Protein AF-A0A2N7QB03-F1 (afdb_monomer)

pLDDT: mean 83.7, std 11.98, range [44.69, 94.94]

Organism: NCBI:txid1295609

Sequence (68 aa):
LIRMMIGPDHKVLLPLSLCGGGAFMIAADTLSRTITNFDIPVGIITALTGAPFFIYLMKKGGESAWGK

Secondary structure (DSSP, 8-state):
-HHHHH-S-HHHHHHHHHHHHHHHHHHHHHHHHHS-SS---HHHHHHHHHHHHHHHHHHHHHHHHS--

Mean predicted aligned error: 7.11 Å

Solvent-accessible surface area (backbone atoms only — not comparable to full-atom values): 4001 Å² total; per-residue (Å²): 107,64,54,80,75,76,40,89,52,60,85,61,40,50,62,51,48,50,54,54,50,49,54,51,50,53,51,37,45,52,48,27,63,64,80,44,99,54,88,49,61,42,65,56,58,50,46,68,56,43,49,63,51,49,52,52,47,47,62,64,47,46,66,72,68,71,72,118

InterPro domains:
  IPR000522 ABC transporter, permease protein, BtuC-like [PF01032] (1-60)
  IPR000522 ABC transporter, permease protein, BtuC-like [PTHR30472] (2-61)
  IPR037294 ABC transporter, BtuC-like [G3DSA:1.10.3470.10] (1-64)
  IPR037294 ABC transporter, BtuC-like [SSF81345] (1-60)

Foldseek 3Di:
DLCVVPHDPCVVSVVVCCVVVVVVLVVLCVCQVPVDPDRDPSVVSCCVVVVVVVVVVCVVVVVVPVPD

Structure (mmCIF, N/CA/C/O backbone):
data_AF-A0A2N7QB03-F1
#
_entry.id   AF-A0A2N7QB03-F1
#
loop_
_atom_site.group_PDB
_atom_site.id
_atom_site.type_symbol
_atom_site.label_atom_id
_atom_site.label_alt_id
_atom_site.label_comp_id
_atom_site.label_asym_id
_atom_site.label_entity_id
_atom_site.label_seq_id
_atom_site.pdbx_PDB_ins_code
_atom_site.Cartn_x
_atom_site.Cartn_y
_atom_site.Cartn_z
_atom_site.occupancy
_atom_site.B_iso_or_equiv
_atom_site.auth_seq_id
_atom_site.auth_comp_id
_atom_site.auth_asym_id
_atom_site.auth_atom_id
_atom_site.pdbx_PDB_model_num
ATOM 1 N N . LEU A 1 1 ? -5.820 1.027 7.473 1.00 69.12 1 LEU A N 1
ATOM 2 C CA . LEU A 1 1 ? -6.703 2.115 6.983 1.00 69.12 1 LEU A CA 1
ATOM 3 C C . LEU A 1 1 ? -8.173 1.792 7.173 1.00 69.12 1 LEU A C 1
ATOM 5 O O . LEU A 1 1 ? -8.830 2.506 7.910 1.00 69.12 1 LEU A O 1
ATOM 9 N N . ILE A 1 2 ? -8.662 0.692 6.604 1.00 74.88 2 ILE A N 1
ATOM 10 C CA . ILE A 1 2 ? -10.078 0.293 6.669 1.00 74.88 2 ILE A CA 1
ATOM 11 C C . ILE A 1 2 ? -10.603 0.211 8.112 1.00 74.88 2 ILE A C 1
ATOM 13 O O . ILE A 1 2 ? -11.643 0.780 8.416 1.00 74.88 2 ILE A O 1
ATOM 17 N N . ARG A 1 3 ? -9.813 -0.345 9.040 1.00 77.88 3 ARG A N 1
ATOM 18 C CA . ARG A 1 3 ? -10.135 -0.346 10.482 1.00 77.88 3 ARG A CA 1
ATOM 19 C C . ARG A 1 3 ? -10.286 1.050 11.083 1.00 77.88 3 ARG A C 1
ATOM 21 O O . ARG A 1 3 ? -11.111 1.262 11.957 1.00 77.88 3 ARG A O 1
ATOM 28 N N . MET A 1 4 ? -9.473 1.995 10.623 1.00 75.19 4 MET A N 1
ATOM 29 C CA . MET A 1 4 ? -9.498 3.375 11.099 1.00 75.19 4 MET A CA 1
ATOM 30 C C . MET A 1 4 ? -10.664 4.173 10.496 1.00 75.19 4 MET A C 1
ATOM 32 O O . MET A 1 4 ? -11.065 5.169 11.079 1.00 75.19 4 MET A O 1
ATOM 36 N N . MET A 1 5 ? -11.197 3.738 9.348 1.00 76.19 5 MET A N 1
ATOM 37 C CA . MET A 1 5 ? -12.322 4.382 8.661 1.00 76.19 5 MET A CA 1
ATOM 38 C C . MET A 1 5 ? -13.687 3.825 9.083 1.00 76.19 5 MET A C 1
ATOM 40 O O . MET A 1 5 ? -14.650 4.576 9.128 1.00 76.19 5 MET A O 1
ATOM 44 N N . ILE A 1 6 ? -13.784 2.521 9.364 1.00 75.44 6 ILE A N 1
ATOM 45 C CA . ILE A 1 6 ? -15.068 1.811 9.552 1.00 75.44 6 ILE A CA 1
ATOM 46 C C . ILE A 1 6 ? -15.248 1.293 10.984 1.00 75.44 6 ILE A C 1
ATOM 48 O O . ILE A 1 6 ? -16.349 0.932 11.387 1.00 75.44 6 ILE A O 1
ATOM 52 N N . GLY A 1 7 ? -14.184 1.302 11.786 1.00 77.62 7 GLY A N 1
ATOM 53 C CA . GLY A 1 7 ? -14.208 0.803 13.153 1.00 77.62 7 GLY A CA 1
ATOM 54 C C . GLY A 1 7 ? -13.794 -0.671 13.269 1.00 77.62 7 GLY A C 1
ATOM 55 O O . GLY A 1 7 ? -13.305 -1.278 12.312 1.00 77.62 7 GLY A O 1
ATOM 56 N N . PRO A 1 8 ? -13.907 -1.249 14.477 1.00 81.25 8 PRO A N 1
ATOM 57 C CA . PRO A 1 8 ? -13.360 -2.563 14.811 1.00 81.25 8 PRO A CA 1
ATOM 58 C C . PRO A 1 8 ? -14.263 -3.741 14.413 1.00 81.25 8 PRO A C 1
ATOM 60 O O . PRO A 1 8 ? -13.945 -4.874 14.762 1.00 81.25 8 PRO A O 1
ATOM 63 N N . ASP A 1 9 ? -15.374 -3.514 13.716 1.00 86.81 9 ASP A N 1
ATOM 64 C CA . ASP A 1 9 ? -16.363 -4.555 13.435 1.00 86.81 9 ASP A CA 1
ATOM 65 C C . ASP A 1 9 ? -15.871 -5.545 12.364 1.00 86.81 9 ASP A C 1
ATOM 67 O O . ASP A 1 9 ? -15.786 -5.228 11.174 1.00 86.81 9 ASP A O 1
ATOM 71 N N . HIS A 1 10 ? -15.504 -6.764 12.777 1.00 84.56 10 HIS A N 1
ATOM 72 C CA . HIS A 1 10 ? -14.753 -7.697 11.925 1.00 84.56 10 HIS A CA 1
ATOM 73 C C . HIS A 1 10 ? -15.564 -8.213 10.730 1.00 84.56 10 HIS A C 1
ATOM 75 O O . HIS A 1 10 ? -14.984 -8.517 9.687 1.00 84.56 10 HIS A O 1
ATOM 81 N N . LYS A 1 11 ? -16.899 -8.261 10.845 1.00 87.31 11 LYS A N 1
ATOM 82 C CA . LYS A 1 11 ? -17.792 -8.719 9.766 1.00 87.31 11 LYS A CA 1
ATOM 83 C C . LYS A 1 11 ? -17.732 -7.826 8.529 1.00 87.31 11 LYS A C 1
ATOM 85 O O . LYS A 1 11 ? -17.846 -8.326 7.418 1.00 87.31 11 LYS A O 1
ATOM 90 N N . VAL A 1 12 ? -17.535 -6.524 8.725 1.00 85.62 12 VAL A N 1
ATOM 91 C CA . VAL A 1 12 ? -17.407 -5.544 7.636 1.00 85.62 12 VAL A CA 1
ATOM 92 C C . VAL A 1 12 ? -15.935 -5.308 7.304 1.00 85.62 12 VAL A C 1
ATOM 94 O O . VAL A 1 12 ? -15.567 -5.159 6.139 1.00 85.62 12 VAL A O 1
ATOM 97 N N . LEU A 1 13 ? -15.067 -5.345 8.318 1.00 87.25 13 LEU A N 1
ATOM 98 C CA . LEU A 1 13 ? -13.631 -5.142 8.165 1.00 87.25 13 LEU A CA 1
ATOM 99 C C . LEU A 1 13 ? -12.980 -6.177 7.243 1.00 87.25 13 LEU A C 1
ATOM 101 O O . LEU A 1 13 ? -12.175 -5.799 6.394 1.00 87.25 13 LEU A O 1
ATOM 105 N N . LEU A 1 14 ? -13.293 -7.462 7.424 1.00 89.75 14 LEU A N 1
ATOM 106 C CA . LEU A 1 14 ? -12.684 -8.557 6.669 1.00 89.75 14 LEU A CA 1
ATOM 107 C C . LEU A 1 14 ? -12.955 -8.473 5.160 1.00 89.75 14 LEU A C 1
ATOM 109 O O . LEU A 1 14 ? -11.973 -8.405 4.418 1.00 89.75 14 LEU A O 1
ATOM 113 N N . PRO A 1 15 ? -14.215 -8.426 4.675 1.00 88.88 15 PRO A N 1
ATOM 114 C CA . PRO A 1 15 ? -14.478 -8.372 3.238 1.00 88.88 15 PRO A CA 1
ATOM 115 C C . PRO A 1 15 ? -13.895 -7.109 2.609 1.00 88.88 15 PRO A C 1
ATOM 117 O O . PRO A 1 15 ? -13.307 -7.171 1.532 1.00 88.88 15 PRO A O 1
ATOM 120 N N . LEU A 1 16 ? -13.966 -5.970 3.301 1.00 89.25 16 LEU A N 1
ATOM 121 C CA . LEU A 1 16 ? -13.429 -4.733 2.755 1.00 89.25 16 LEU A CA 1
ATOM 122 C C . LEU A 1 16 ? -11.896 -4.729 2.725 1.00 89.25 16 LEU A C 1
ATOM 124 O O . LEU A 1 16 ? -11.306 -4.229 1.771 1.00 89.25 16 LEU A O 1
ATOM 128 N N . SER A 1 17 ? -11.244 -5.301 3.743 1.00 88.62 17 SER A N 1
ATOM 129 C CA . SER A 1 17 ? -9.780 -5.428 3.782 1.00 88.62 17 SER A CA 1
ATOM 130 C C . SER A 1 17 ? -9.267 -6.402 2.731 1.00 88.62 17 SER A C 1
ATOM 132 O O . SER A 1 17 ? -8.229 -6.138 2.132 1.00 88.62 17 SER A O 1
ATOM 134 N N . LEU A 1 18 ? -10.018 -7.471 2.460 1.00 92.12 18 LEU A N 1
ATOM 135 C CA . LEU A 1 18 ? -9.766 -8.375 1.340 1.00 92.12 18 LEU A CA 1
ATOM 136 C C . LEU A 1 18 ? -9.857 -7.643 0.001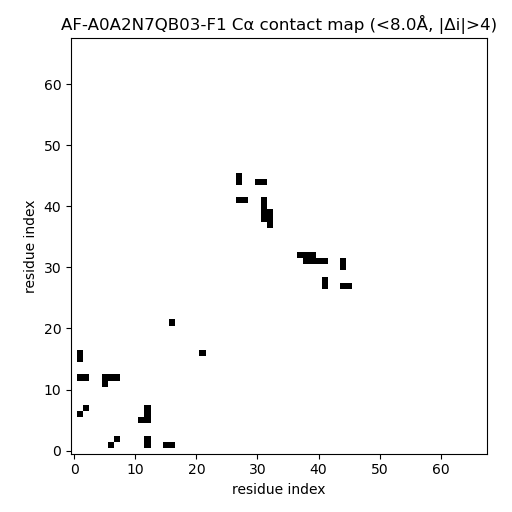 1.00 92.12 18 LEU A C 1
ATOM 138 O O . LEU A 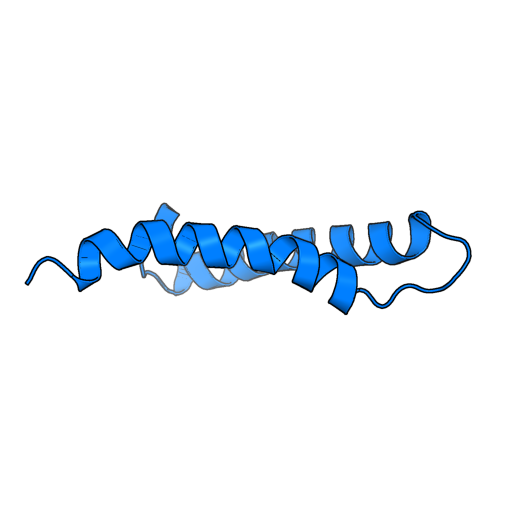1 18 ? -8.911 -7.703 -0.778 1.00 92.12 18 LEU A O 1
ATOM 142 N N . CYS A 1 19 ? -10.943 -6.908 -0.249 1.00 94.06 19 CYS A N 1
ATOM 143 C CA . CYS A 1 19 ? -11.113 -6.171 -1.502 1.00 94.06 19 CYS A CA 1
ATOM 144 C C . CYS A 1 19 ? -10.056 -5.071 -1.676 1.00 94.06 19 CYS A C 1
ATOM 146 O O . CYS A 1 19 ? -9.423 -4.981 -2.725 1.00 94.06 19 CYS A O 1
ATOM 148 N N . GLY A 1 20 ? -9.831 -4.252 -0.646 1.00 90.56 20 GLY A N 1
ATOM 149 C CA . GLY A 1 20 ? -8.866 -3.155 -0.701 1.00 90.56 20 GLY A CA 1
ATOM 150 C C . GLY A 1 20 ? -7.420 -3.642 -0.800 1.00 90.56 20 GLY A C 1
ATOM 151 O O . GLY A 1 20 ? -6.658 -3.148 -1.629 1.00 90.56 20 GLY A O 1
ATOM 152 N N . GLY A 1 21 ? -7.044 -4.636 0.010 1.00 90.88 21 GLY A N 1
ATOM 153 C CA . GLY A 1 21 ? -5.715 -5.246 -0.036 1.00 90.88 21 GLY A CA 1
ATOM 154 C C . GLY A 1 21 ? -5.471 -6.019 -1.332 1.00 90.88 21 GLY A C 1
ATOM 155 O O . GLY A 1 21 ? -4.400 -5.897 -1.920 1.00 90.88 21 GLY A O 1
ATOM 156 N N . GLY A 1 22 ? -6.473 -6.755 -1.818 1.00 93.50 22 GLY A N 1
ATOM 157 C CA . GLY A 1 22 ? -6.405 -7.489 -3.081 1.00 93.50 22 GLY A CA 1
ATOM 158 C C . GLY A 1 22 ? -6.233 -6.567 -4.287 1.00 93.50 22 GLY A C 1
ATOM 159 O O . GLY A 1 22 ? -5.337 -6.788 -5.099 1.00 93.50 22 GLY A O 1
ATOM 160 N N . ALA A 1 23 ? -7.016 -5.487 -4.368 1.00 94.25 23 ALA A N 1
ATOM 161 C CA . ALA A 1 23 ? -6.873 -4.489 -5.429 1.00 94.25 23 ALA A CA 1
ATOM 162 C C . ALA A 1 23 ? -5.485 -3.825 -5.412 1.00 94.25 23 ALA A C 1
ATOM 164 O O . ALA A 1 23 ? -4.852 -3.682 -6.459 1.00 94.25 23 ALA A O 1
ATOM 165 N N . PHE A 1 24 ? -4.979 -3.475 -4.224 1.00 93.25 24 PHE A N 1
ATOM 166 C CA . PHE A 1 24 ? -3.624 -2.947 -4.065 1.00 93.25 24 PHE A CA 1
ATOM 167 C C . PHE A 1 24 ? -2.554 -3.942 -4.536 1.00 93.25 24 PHE A C 1
ATOM 169 O O . PHE A 1 24 ? -1.626 -3.549 -5.240 1.00 93.25 24 PHE A O 1
ATOM 176 N N . MET A 1 25 ? -2.687 -5.225 -4.189 1.00 94.12 25 MET A N 1
ATOM 177 C CA . MET A 1 25 ? -1.699 -6.239 -4.555 1.00 94.12 25 MET A CA 1
ATOM 178 C C . MET A 1 25 ? -1.652 -6.485 -6.068 1.00 94.12 25 MET A C 1
ATOM 180 O O . MET A 1 25 ? -0.565 -6.591 -6.630 1.00 94.12 25 MET A O 1
ATOM 184 N N . ILE A 1 26 ? -2.809 -6.503 -6.741 1.00 94.94 26 ILE A N 1
ATOM 185 C CA . ILE A 1 26 ? -2.885 -6.607 -8.209 1.00 94.94 26 ILE A CA 1
ATOM 186 C C . ILE A 1 26 ? -2.199 -5.405 -8.867 1.00 94.94 26 ILE A C 1
ATOM 188 O O . ILE A 1 26 ? -1.414 -5.575 -9.801 1.00 94.94 26 ILE A O 1
ATOM 192 N N . ALA A 1 27 ? -2.452 -4.191 -8.367 1.00 93.25 27 ALA A N 1
ATOM 193 C CA . ALA A 1 27 ? -1.795 -2.990 -8.873 1.00 93.25 27 ALA A CA 1
ATOM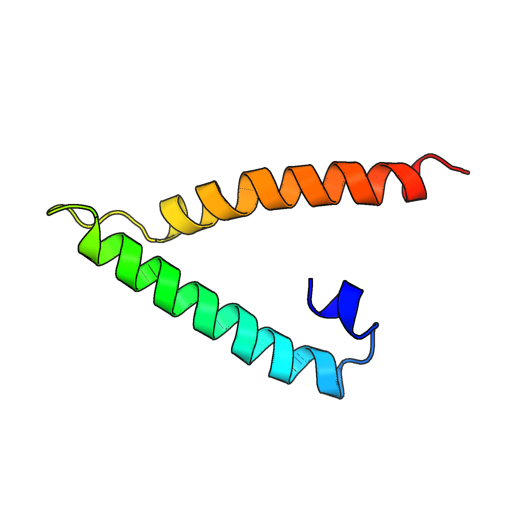 194 C C . ALA A 1 27 ? -0.272 -3.044 -8.661 1.00 93.25 27 ALA A C 1
ATOM 196 O O . ALA A 1 27 ? 0.485 -2.736 -9.580 1.00 93.25 27 ALA A O 1
ATOM 197 N N . ALA A 1 28 ? 0.182 -3.484 -7.484 1.00 90.75 28 ALA A N 1
ATOM 198 C CA . ALA A 1 28 ? 1.601 -3.622 -7.175 1.00 90.75 28 ALA A CA 1
ATOM 199 C C . ALA A 1 28 ? 2.299 -4.657 -8.075 1.00 90.75 28 ALA A C 1
ATOM 201 O O . ALA A 1 28 ? 3.371 -4.360 -8.597 1.00 90.75 28 ALA A O 1
ATOM 202 N N . ASP A 1 29 ? 1.696 -5.830 -8.298 1.00 91.50 29 ASP A N 1
ATOM 203 C CA . ASP A 1 29 ? 2.238 -6.862 -9.199 1.00 91.50 29 ASP A CA 1
ATOM 204 C C . ASP A 1 29 ? 2.293 -6.363 -10.651 1.00 91.50 29 ASP A C 1
ATOM 206 O O . ASP A 1 29 ? 3.321 -6.488 -11.317 1.00 91.50 29 ASP A O 1
ATOM 210 N N . THR A 1 30 ? 1.232 -5.690 -11.105 1.00 92.19 30 THR A N 1
ATOM 211 C CA . THR A 1 30 ? 1.171 -5.103 -12.452 1.00 92.19 30 THR A CA 1
ATOM 212 C C . THR A 1 30 ? 2.273 -4.061 -12.651 1.00 92.19 30 THR A C 1
ATOM 214 O O . THR A 1 30 ? 2.968 -4.082 -13.666 1.00 92.19 30 THR A O 1
ATOM 217 N N . LEU A 1 31 ? 2.486 -3.174 -11.673 1.00 89.94 31 LEU A N 1
ATOM 218 C CA . LEU A 1 31 ? 3.577 -2.195 -11.706 1.00 89.9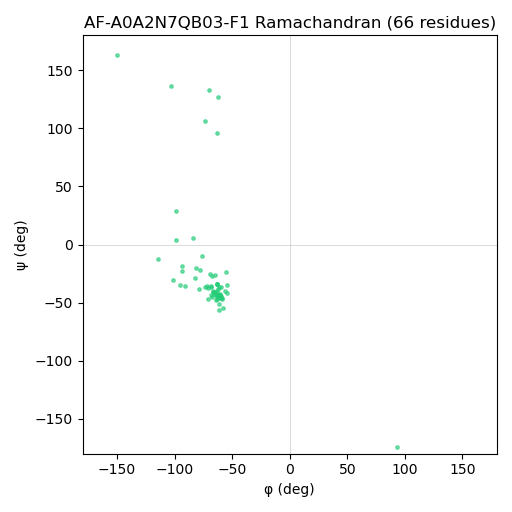4 31 LEU A CA 1
ATOM 219 C C . LEU A 1 31 ? 4.949 -2.876 -11.711 1.00 89.94 31 LEU A C 1
ATOM 221 O O . LEU A 1 31 ? 5.815 -2.488 -12.493 1.00 89.94 31 LEU A O 1
ATOM 225 N N . SER A 1 32 ? 5.123 -3.919 -10.896 1.00 89.00 32 SER A N 1
ATOM 226 C CA . SER A 1 32 ? 6.360 -4.705 -10.830 1.00 89.00 32 SER A CA 1
ATOM 227 C C . SER A 1 32 ? 6.757 -5.279 -12.189 1.00 89.00 32 SER A C 1
ATOM 229 O O . SER A 1 32 ? 7.931 -5.247 -12.549 1.00 89.00 32 SER A O 1
ATOM 231 N N . ARG A 1 33 ? 5.767 -5.753 -12.955 1.00 87.31 33 ARG A N 1
ATOM 232 C CA . ARG A 1 33 ? 5.953 -6.341 -14.291 1.00 87.31 33 ARG A CA 1
ATOM 233 C C . ARG A 1 33 ? 6.081 -5.312 -15.415 1.00 87.31 33 ARG A C 1
ATOM 235 O O . ARG A 1 33 ? 6.552 -5.658 -16.490 1.00 87.31 33 ARG A O 1
ATOM 242 N N . THR A 1 34 ? 5.627 -4.075 -15.201 1.00 89.12 34 THR A N 1
ATOM 243 C CA . THR A 1 34 ? 5.525 -3.063 -16.272 1.00 89.12 34 THR A CA 1
ATOM 244 C C . THR A 1 34 ? 6.666 -2.043 -16.247 1.00 89.12 34 THR A C 1
ATOM 246 O O . THR A 1 34 ? 7.043 -1.523 -17.292 1.00 89.12 34 THR A O 1
ATOM 249 N N . ILE A 1 35 ? 7.222 -1.722 -15.074 1.00 85.44 35 ILE A N 1
ATOM 250 C CA . ILE A 1 35 ? 8.183 -0.611 -14.920 1.00 85.44 35 ILE A CA 1
ATOM 251 C C . ILE A 1 35 ? 9.539 -0.891 -15.590 1.00 85.44 35 ILE A C 1
ATOM 253 O O . ILE A 1 35 ? 10.253 0.042 -15.955 1.00 85.44 35 ILE A O 1
ATOM 257 N N . THR A 1 36 ? 9.920 -2.153 -15.757 1.00 81.31 36 THR A N 1
ATOM 258 C CA . THR A 1 36 ? 11.225 -2.523 -16.314 1.00 81.31 36 THR A CA 1
ATOM 259 C C . THR A 1 36 ? 11.151 -3.855 -17.053 1.00 81.31 36 THR A C 1
ATOM 261 O O . THR A 1 36 ? 10.224 -4.634 -16.869 1.00 81.31 36 THR A O 1
ATOM 264 N N . ASN A 1 37 ? 12.157 -4.111 -17.885 1.00 77.94 37 ASN A N 1
ATOM 265 C CA . ASN A 1 37 ? 12.330 -5.367 -18.617 1.00 77.94 37 ASN A CA 1
ATOM 266 C C . ASN A 1 37 ? 12.851 -6.515 -17.730 1.00 77.94 37 ASN A C 1
ATOM 268 O O . ASN A 1 37 ? 12.918 -7.656 -18.176 1.00 77.94 37 ASN A O 1
ATOM 272 N N . PHE A 1 38 ? 13.267 -6.210 -16.497 1.00 79.88 38 PHE 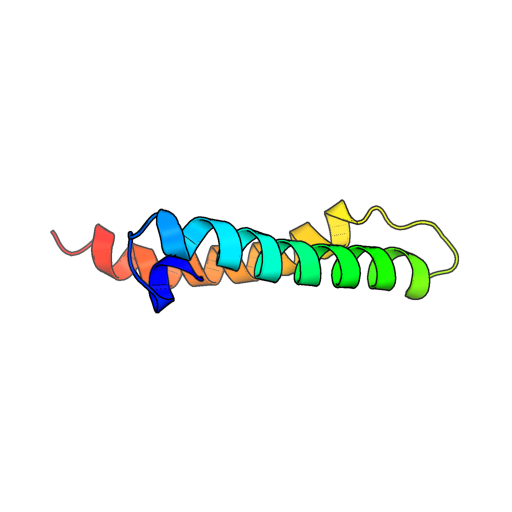A N 1
ATOM 273 C CA . PHE A 1 38 ? 13.697 -7.194 -15.506 1.00 79.88 38 PHE A CA 1
ATOM 274 C C . PHE A 1 38 ? 12.597 -7.409 -14.469 1.00 79.88 38 PHE A C 1
ATOM 276 O O . PHE A 1 38 ? 12.044 -6.438 -13.971 1.00 79.88 38 PHE A O 1
ATOM 283 N N . ASP A 1 39 ? 12.321 -8.654 -14.082 1.00 79.38 39 ASP A N 1
ATOM 284 C CA . ASP A 1 39 ? 11.329 -8.949 -13.043 1.00 79.38 39 ASP A CA 1
ATOM 285 C C . ASP A 1 39 ? 11.757 -8.360 -11.687 1.00 79.38 39 ASP A C 1
ATOM 287 O O . ASP A 1 39 ? 12.528 -8.956 -10.929 1.00 79.38 39 ASP A O 1
ATOM 291 N N . ILE A 1 40 ? 11.250 -7.167 -11.363 1.00 87.94 40 ILE A N 1
ATOM 292 C CA . ILE A 1 40 ? 11.386 -6.599 -10.024 1.00 87.94 40 ILE A CA 1
ATOM 293 C C . ILE A 1 40 ? 10.497 -7.422 -9.090 1.00 87.94 40 ILE A C 1
ATOM 295 O O . ILE A 1 40 ? 9.322 -7.638 -9.398 1.00 87.94 40 ILE A O 1
ATOM 299 N N . PRO A 1 41 ? 10.996 -7.850 -7.920 1.00 90.50 41 PRO A N 1
ATOM 300 C CA . PRO A 1 41 ? 10.149 -8.462 -6.912 1.00 90.50 41 PRO A CA 1
ATOM 301 C C . PRO A 1 41 ? 9.084 -7.474 -6.422 1.00 90.50 41 PRO A C 1
ATOM 303 O O . PRO A 1 41 ? 9.415 -6.397 -5.921 1.00 90.50 41 PRO A O 1
ATOM 306 N N . VAL A 1 42 ? 7.809 -7.873 -6.454 1.00 92.00 42 VAL A N 1
ATOM 307 C CA . VAL A 1 42 ? 6.677 -7.064 -5.947 1.00 92.00 42 VAL A CA 1
ATOM 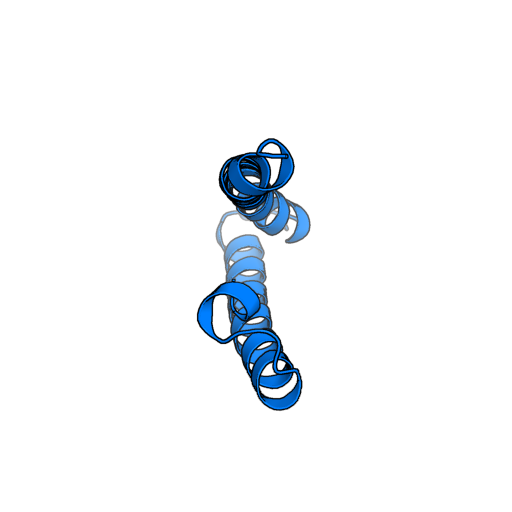308 C C . VAL A 1 42 ? 6.861 -6.629 -4.483 1.00 92.00 42 VAL A C 1
ATOM 310 O O . VAL A 1 42 ? 6.350 -5.595 -4.046 1.00 92.00 42 VAL A O 1
ATOM 313 N N . GLY A 1 43 ? 7.671 -7.373 -3.723 1.00 92.25 43 GLY A N 1
ATOM 314 C CA . GLY A 1 43 ? 8.114 -7.008 -2.377 1.00 92.25 43 GLY A CA 1
ATOM 315 C C . GLY A 1 43 ? 8.786 -5.631 -2.298 1.00 92.25 43 GLY A C 1
ATOM 316 O O . GLY A 1 43 ? 8.573 -4.910 -1.331 1.00 92.25 43 GLY A O 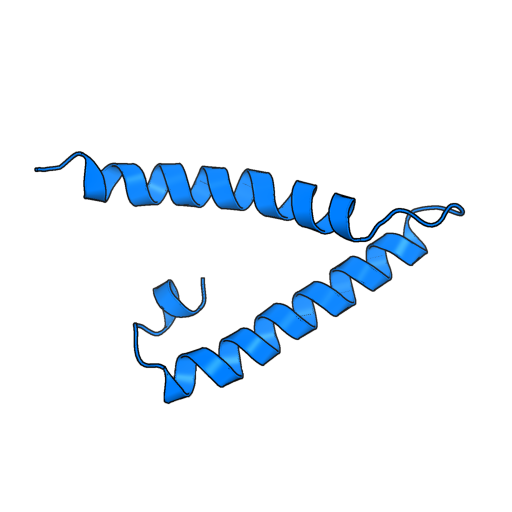1
ATOM 317 N N . ILE A 1 44 ? 9.537 -5.218 -3.322 1.00 92.38 44 ILE A N 1
ATOM 318 C CA . ILE A 1 44 ? 10.201 -3.906 -3.348 1.00 92.38 44 ILE A CA 1
ATOM 319 C C . ILE A 1 44 ? 9.167 -2.789 -3.518 1.00 92.38 44 ILE A C 1
ATOM 321 O O . ILE A 1 44 ? 9.179 -1.825 -2.754 1.00 92.38 44 ILE A O 1
ATOM 325 N N . ILE A 1 45 ? 8.231 -2.937 -4.462 1.00 91.56 45 ILE A N 1
ATOM 326 C CA . ILE A 1 45 ? 7.148 -1.965 -4.700 1.00 91.56 45 ILE A CA 1
ATOM 327 C C . ILE A 1 45 ? 6.298 -1.790 -3.431 1.00 91.56 45 ILE A C 1
ATOM 329 O O . ILE A 1 45 ? 6.020 -0.670 -2.989 1.00 91.56 45 ILE A O 1
ATOM 333 N N . THR A 1 46 ? 5.912 -2.907 -2.812 1.00 92.88 46 THR A N 1
ATOM 334 C CA . THR A 1 46 ? 5.095 -2.903 -1.591 1.00 92.88 46 THR A CA 1
ATOM 335 C C . THR A 1 46 ? 5.853 -2.360 -0.381 1.00 92.88 46 THR A C 1
ATOM 337 O O . THR A 1 46 ? 5.256 -1.620 0.398 1.00 92.88 46 THR A O 1
ATOM 340 N N . ALA A 1 47 ? 7.155 -2.628 -0.239 1.00 93.00 47 ALA A N 1
ATOM 341 C CA . ALA A 1 47 ? 7.984 -2.060 0.826 1.00 93.00 47 ALA A CA 1
ATOM 342 C C . ALA A 1 47 ? 8.194 -0.549 0.655 1.00 93.00 47 ALA A C 1
ATOM 344 O O . ALA A 1 47 ? 8.037 0.197 1.621 1.00 93.00 47 ALA A O 1
ATOM 345 N N . LEU A 1 48 ? 8.470 -0.079 -0.566 1.00 93.81 48 LEU A N 1
ATOM 346 C CA . LEU A 1 48 ? 8.599 1.352 -0.868 1.00 93.81 48 LEU A CA 1
ATOM 347 C C . LEU A 1 48 ? 7.295 2.115 -0.633 1.00 93.81 48 LEU A C 1
ATOM 349 O O . LEU A 1 48 ? 7.331 3.263 -0.205 1.00 93.81 48 LEU A O 1
ATOM 353 N N . THR A 1 49 ? 6.148 1.479 -0.874 1.00 92.75 49 THR A N 1
ATOM 354 C CA . THR A 1 49 ? 4.832 2.070 -0.586 1.00 92.75 49 THR A CA 1
ATOM 355 C C . THR A 1 49 ? 4.483 1.973 0.903 1.00 92.75 49 THR A C 1
ATOM 357 O O . THR A 1 49 ? 3.909 2.891 1.491 1.00 92.75 49 THR A O 1
ATOM 360 N N . GLY A 1 50 ? 4.846 0.860 1.539 1.00 91.31 50 GLY A N 1
A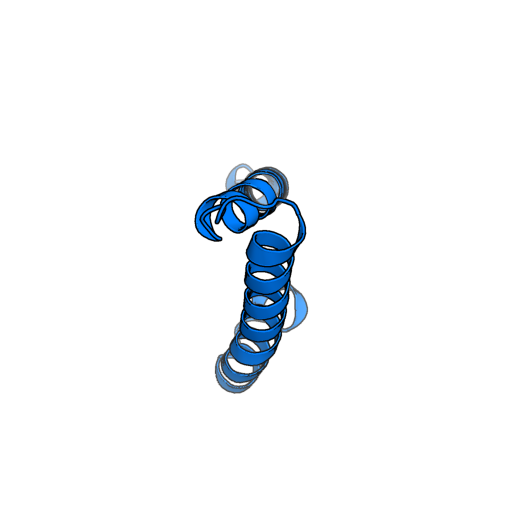TOM 361 C CA . GLY A 1 50 ? 4.540 0.5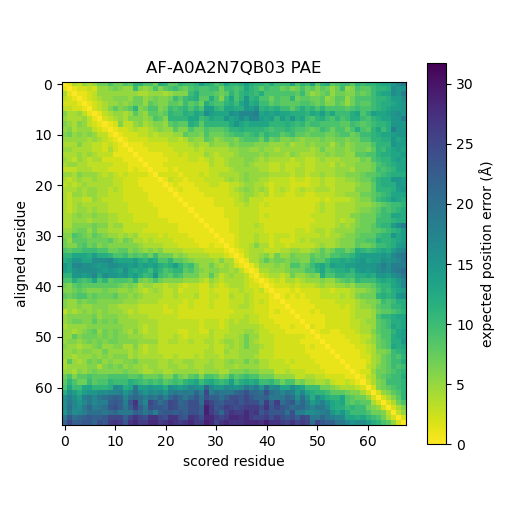57 2.930 1.00 91.31 50 GLY A CA 1
ATOM 362 C C . GLY A 1 50 ? 5.373 1.361 3.923 1.00 91.31 50 GLY A C 1
ATOM 363 O O . GLY A 1 50 ? 4.835 1.785 4.938 1.00 91.31 50 GLY A O 1
ATOM 364 N N . ALA A 1 51 ? 6.647 1.632 3.634 1.00 93.88 51 ALA A N 1
ATOM 365 C CA . ALA A 1 51 ? 7.540 2.408 4.495 1.00 93.88 51 ALA A CA 1
ATOM 366 C C . ALA A 1 51 ? 7.033 3.837 4.802 1.00 93.88 51 ALA A C 1
ATOM 368 O O . ALA A 1 51 ? 6.871 4.157 5.983 1.00 93.88 51 ALA A O 1
ATOM 369 N N . PRO A 1 52 ? 6.703 4.696 3.813 1.00 91.25 52 PRO A N 1
ATOM 370 C CA . PRO A 1 52 ? 6.145 6.021 4.086 1.00 91.25 52 PRO A CA 1
ATOM 371 C C . PRO A 1 52 ? 4.784 5.929 4.782 1.00 91.25 52 PRO A C 1
ATOM 373 O O . PRO A 1 52 ? 4.476 6.738 5.658 1.00 91.25 52 PRO A O 1
ATOM 376 N N . PHE A 1 53 ? 3.986 4.908 4.457 1.00 88.12 53 PHE A N 1
ATOM 377 C CA . PHE A 1 53 ? 2.719 4.655 5.133 1.00 88.12 53 PHE A CA 1
ATOM 378 C C . PHE A 1 53 ? 2.911 4.290 6.615 1.00 88.12 53 PHE A C 1
ATOM 380 O O . PHE A 1 53 ? 2.183 4.781 7.479 1.00 88.12 53 PHE A O 1
ATOM 387 N N . PHE A 1 54 ? 3.918 3.479 6.930 1.00 88.75 54 PHE A N 1
ATOM 388 C CA . PHE A 1 54 ? 4.255 3.097 8.297 1.00 88.75 54 PHE A CA 1
ATOM 389 C C . PHE A 1 54 ? 4.741 4.302 9.103 1.00 88.75 54 PHE A C 1
ATOM 391 O O . PHE A 1 54 ? 4.285 4.511 10.224 1.00 88.75 54 PHE A O 1
ATOM 398 N N . ILE A 1 55 ? 5.584 5.151 8.505 1.00 92.00 55 ILE A N 1
ATOM 399 C CA . ILE A 1 55 ? 6.030 6.415 9.110 1.00 92.00 55 ILE A CA 1
ATOM 400 C C . ILE A 1 55 ? 4.830 7.327 9.404 1.00 92.00 55 ILE A C 1
ATOM 402 O O . ILE A 1 55 ? 4.725 7.882 10.500 1.00 92.00 55 ILE A O 1
ATOM 406 N N . TYR A 1 56 ? 3.890 7.451 8.463 1.00 88.38 56 TYR A N 1
ATOM 407 C CA . TYR A 1 56 ? 2.653 8.206 8.677 1.00 88.38 56 TYR A CA 1
ATOM 408 C C . TYR A 1 56 ? 1.838 7.653 9.857 1.00 88.38 56 TYR A C 1
ATOM 410 O O . TYR A 1 56 ? 1.391 8.418 10.716 1.00 88.38 56 TYR A O 1
ATOM 418 N N . LEU A 1 57 ? 1.673 6.328 9.936 1.00 85.06 57 LEU A N 1
ATOM 419 C CA . LEU A 1 57 ? 0.987 5.686 11.058 1.00 85.06 57 LEU A CA 1
ATOM 420 C C . LEU A 1 57 ? 1.716 5.901 12.386 1.00 85.06 57 LEU A C 1
ATOM 422 O O . LEU A 1 57 ? 1.051 6.156 13.386 1.00 85.06 57 LEU A O 1
ATOM 426 N N . MET A 1 58 ? 3.049 5.835 12.407 1.00 87.19 58 MET A N 1
ATOM 427 C CA . MET A 1 58 ? 3.846 6.099 13.606 1.00 87.19 58 MET A CA 1
ATOM 428 C C . MET A 1 58 ? 3.653 7.529 14.103 1.00 87.19 58 MET A C 1
ATOM 430 O O . MET A 1 58 ? 3.434 7.728 15.294 1.00 87.19 58 MET A O 1
ATOM 434 N N . LYS A 1 59 ? 3.660 8.519 13.203 1.00 85.12 59 LYS A N 1
ATOM 435 C CA . LYS A 1 59 ? 3.407 9.918 13.570 1.00 85.12 59 LYS A CA 1
ATOM 436 C C . LYS A 1 59 ? 2.005 10.097 14.161 1.00 85.12 59 LYS A C 1
ATOM 438 O O . LYS A 1 59 ? 1.852 10.721 15.201 1.00 85.12 59 LYS A O 1
ATOM 443 N N . LYS A 1 60 ? 0.997 9.480 13.540 1.00 77.94 60 LYS A N 1
ATOM 444 C CA . LYS A 1 60 ? -0.405 9.569 13.972 1.00 77.94 60 LYS A CA 1
ATOM 445 C C . LYS A 1 60 ? -0.701 8.795 15.265 1.00 77.94 60 LYS A C 1
ATOM 447 O O . LYS A 1 60 ? -1.540 9.210 16.055 1.00 77.94 60 LYS A O 1
ATOM 452 N N . GLY A 1 61 ? -0.054 7.646 15.461 1.00 66.56 61 GLY A N 1
ATOM 453 C CA . GLY A 1 61 ? -0.213 6.790 16.639 1.00 66.56 61 GLY A CA 1
ATOM 454 C C . GLY A 1 61 ? 0.628 7.239 17.835 1.00 66.56 61 GLY A C 1
ATOM 455 O O . GLY A 1 61 ? 0.205 7.047 18.974 1.00 66.56 61 GLY A O 1
ATOM 456 N N . GLY A 1 62 ? 1.774 7.882 17.589 1.00 59.25 62 GLY A N 1
ATOM 457 C CA . GLY A 1 62 ? 2.640 8.448 18.626 1.00 59.25 62 GLY A CA 1
ATOM 458 C C . GLY A 1 62 ? 1.947 9.531 19.457 1.00 59.25 62 GLY A C 1
ATOM 459 O O . GLY A 1 62 ? 2.104 9.549 20.674 1.00 59.25 62 GLY A O 1
ATOM 460 N N . GLU A 1 63 ? 1.091 10.351 18.836 1.00 55.91 63 GLU A N 1
ATOM 461 C CA . GLU A 1 63 ? 0.291 11.372 19.536 1.00 55.91 63 GLU A CA 1
ATOM 462 C C . GLU A 1 63 ? -0.745 10.788 20.515 1.00 55.91 63 GLU A C 1
ATOM 464 O O . GLU A 1 63 ? -1.090 11.442 21.493 1.00 55.91 63 GLU A O 1
ATOM 469 N N . SER A 1 64 ? -1.229 9.555 20.308 1.00 52.75 64 SER A N 1
ATOM 470 C CA . SER A 1 64 ? -2.162 8.893 21.243 1.00 52.75 64 SER A CA 1
ATOM 471 C C . SER A 1 64 ? -1.476 8.001 22.283 1.00 52.75 64 SER A C 1
ATOM 473 O O . SER A 1 64 ? -2.098 7.672 23.290 1.00 52.75 64 SER A O 1
ATOM 475 N N . ALA A 1 65 ? -0.221 7.596 22.060 1.00 55.00 65 ALA A N 1
ATOM 476 C CA . ALA A 1 65 ? 0.522 6.714 22.966 1.00 55.00 65 ALA A CA 1
ATOM 477 C C . ALA A 1 65 ? 1.396 7.467 23.988 1.00 55.00 65 ALA A C 1
ATOM 479 O O . ALA A 1 65 ? 1.692 6.912 25.039 1.00 55.00 65 ALA A O 1
ATOM 480 N N . TRP A 1 66 ? 1.786 8.716 23.703 1.00 53.81 66 TRP A N 1
ATOM 481 C CA . TRP A 1 66 ? 2.634 9.545 24.580 1.00 53.81 66 TRP A CA 1
ATOM 482 C C . TRP A 1 66 ? 1.835 10.560 25.431 1.00 53.81 66 TRP A C 1
ATOM 484 O O . TRP A 1 66 ? 2.401 11.386 26.137 1.00 53.81 66 TRP A O 1
ATOM 494 N N . GLY A 1 67 ? 0.502 10.527 25.354 1.00 55.22 67 GLY A N 1
ATOM 495 C CA . GLY A 1 67 ? -0.407 11.431 26.071 1.00 55.22 67 GLY A CA 1
ATOM 496 C C . GLY A 1 67 ? -1.016 10.855 27.354 1.00 55.22 67 GLY A C 1
ATOM 497 O O . GLY A 1 67 ? -2.145 11.219 27.689 1.00 55.22 67 GLY A O 1
ATOM 498 N N . LYS A 1 68 ? -0.327 9.935 28.038 1.00 44.69 68 LYS A N 1
ATOM 499 C CA . LYS A 1 68 ? -0.627 9.531 29.419 1.00 44.69 68 LYS A CA 1
ATOM 500 C C . LYS A 1 68 ? 0.650 9.454 30.234 1.00 44.69 68 LYS A C 1
ATOM 502 O O . LYS A 1 68 ? 1.588 8.787 29.752 1.00 44.69 68 LYS A O 1
#

Radius of gyration: 15.5 Å; Cα contacts (8 Å, |Δi|>4): 24; chains: 1; bounding box: 32×20×48 Å